Protein AF-A0AAE5F0I9-F1 (afdb_monomer_lite)

Foldseek 3Di:
DDWDWDDDVVQVDIDIHDPVDDLVRQLVVQLVVCVVRDPSVVSSVVSNVVSCVVPVDPPPD

Secondary structure (DSSP, 8-state):
--EEEEEEGGGTEEEEEETTS-HHHHHHHHHHHHTTTS-HHHHHHHHHHHHHHHHS-----

Radius of gyration: 11.52 Å; chains: 1; bounding box: 35×19×26 Å

pLDDT: mean 86.3, std 13.63, range [39.34, 96.44]

Sequence (61 aa):
MQNQLIAVPDMSWSALIDKKESAEDVEEDLVMELFNLMDEAEAESLAHELTLILFDKGDER

Structure (mmCIF, N/CA/C/O backbone):
data_AF-A0AAE5F0I9-F1
#
_entry.id   AF-A0AAE5F0I9-F1
#
loop_
_atom_site.group_PDB
_atom_site.id
_atom_site.type_symbol
_atom_site.label_atom_id
_atom_site.label_alt_id
_atom_site.label_comp_id
_atom_site.label_asym_id
_atom_site.label_entity_id
_atom_site.label_seq_id
_atom_site.pdbx_PDB_ins_code
_atom_site.Cartn_x
_atom_site.Cartn_y
_atom_site.Cartn_z
_atom_site.occupancy
_atom_site.B_iso_or_equiv
_atom_site.auth_seq_id
_atom_site.auth_comp_id
_atom_site.auth_asym_id
_atom_site.auth_atom_id
_atom_site.pdbx_PDB_model_num
ATOM 1 N N . MET A 1 1 ? -8.606 -10.906 15.246 1.00 58.34 1 MET A N 1
ATOM 2 C CA . MET A 1 1 ? -7.670 -10.205 14.342 1.00 58.34 1 MET A CA 1
ATOM 3 C C . MET A 1 1 ? -8.177 -10.516 12.955 1.00 58.34 1 MET A C 1
ATOM 5 O O . MET A 1 1 ? -8.512 -11.676 12.731 1.00 58.34 1 MET A O 1
ATOM 9 N N . GLN A 1 2 ? -8.430 -9.502 12.134 1.00 74.75 2 GLN A N 1
ATOM 10 C CA . GLN A 1 2 ? -8.944 -9.716 10.787 1.00 74.75 2 GLN A CA 1
ATOM 11 C C . GLN A 1 2 ? -7.820 -9.333 9.841 1.00 74.75 2 GLN A C 1
ATOM 13 O O . GLN A 1 2 ? -7.552 -8.155 9.655 1.00 74.75 2 GLN A O 1
ATOM 18 N N . ASN A 1 3 ? -7.148 -10.339 9.300 1.00 82.19 3 ASN A N 1
ATOM 19 C CA . ASN A 1 3 ? -6.031 -10.124 8.400 1.00 82.19 3 ASN A CA 1
ATOM 20 C C . ASN A 1 3 ? -6.530 -10.311 6.966 1.00 82.19 3 ASN A C 1
ATOM 22 O O . ASN A 1 3 ? -7.356 -11.194 6.712 1.00 82.19 3 ASN A O 1
ATOM 26 N N . GLN A 1 4 ? -6.041 -9.492 6.040 1.00 86.25 4 GLN A N 1
ATOM 27 C CA . GLN A 1 4 ? -6.294 -9.644 4.611 1.00 86.25 4 GLN A CA 1
ATOM 28 C C . GLN A 1 4 ? -4.982 -9.939 3.894 1.00 86.25 4 GLN A C 1
ATOM 30 O O . GLN A 1 4 ? -3.984 -9.263 4.104 1.00 86.25 4 GLN A O 1
ATOM 35 N N . LEU A 1 5 ? -4.995 -10.963 3.042 1.00 90.38 5 LEU A N 1
ATOM 3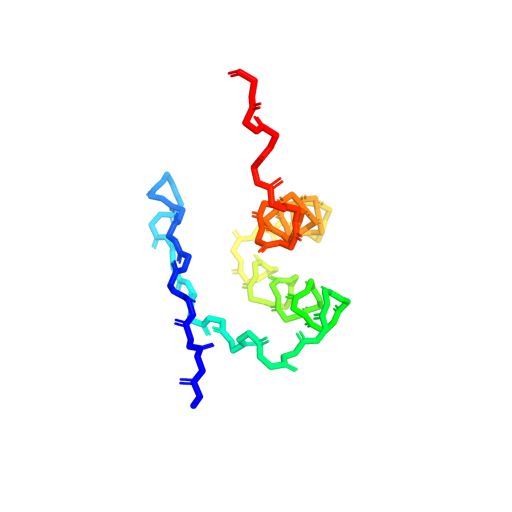6 C CA . LEU A 1 5 ? -3.893 -11.236 2.132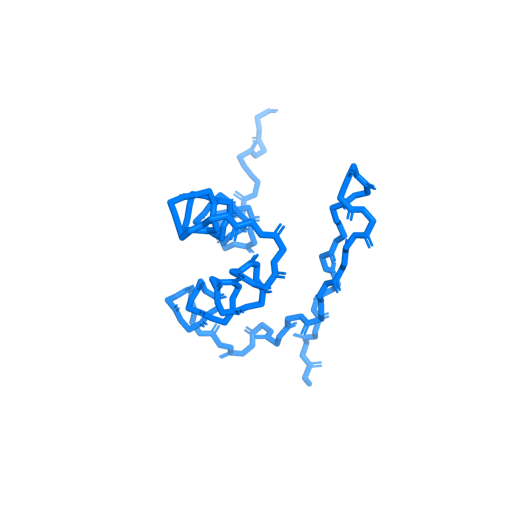 1.00 90.38 5 LEU A CA 1
ATOM 37 C C . LEU A 1 5 ? -4.076 -10.389 0.873 1.00 90.38 5 LEU A C 1
ATOM 39 O O . LEU A 1 5 ? -5.126 -10.460 0.228 1.00 90.38 5 LEU A O 1
ATOM 43 N N . ILE A 1 6 ? -3.048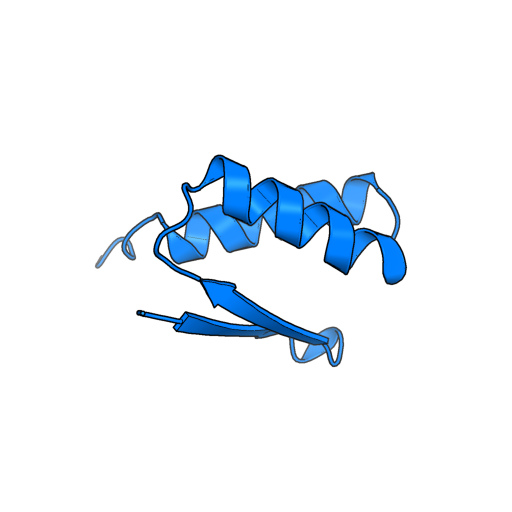 -9.629 0.524 1.00 89.94 6 ILE A N 1
ATOM 44 C CA . ILE A 1 6 ? -2.922 -8.939 -0.755 1.00 89.94 6 ILE A CA 1
ATOM 45 C C . ILE A 1 6 ? -1.905 -9.714 -1.569 1.00 89.94 6 ILE A C 1
ATOM 47 O O . ILE A 1 6 ? -0.847 -10.069 -1.059 1.00 89.94 6 ILE A O 1
ATOM 51 N N . ALA A 1 7 ? -2.227 -9.990 -2.825 1.00 91.19 7 ALA A N 1
ATOM 52 C CA . ALA A 1 7 ? -1.294 -10.585 -3.763 1.00 91.19 7 ALA A CA 1
ATOM 53 C C . ALA A 1 7 ? -1.251 -9.719 -5.018 1.00 91.19 7 ALA A C 1
ATOM 55 O O . ALA A 1 7 ? -2.302 -9.386 -5.566 1.00 91.19 7 ALA A O 1
ATOM 56 N N . VAL A 1 8 ? -0.041 -9.402 -5.471 1.00 89.75 8 VAL A N 1
ATOM 57 C CA . VAL A 1 8 ? 0.234 -8.746 -6.750 1.00 89.75 8 VAL A CA 1
ATOM 58 C C . VAL A 1 8 ? 0.978 -9.769 -7.617 1.00 89.75 8 VAL A C 1
ATOM 60 O O . VAL A 1 8 ? 2.207 -9.876 -7.537 1.00 89.75 8 VAL A O 1
ATOM 63 N N . PRO A 1 9 ? 0.253 -10.601 -8.397 1.00 88.50 9 PRO A N 1
ATOM 64 C CA . PRO A 1 9 ? 0.839 -11.751 -9.087 1.00 88.50 9 PRO A CA 1
ATOM 65 C C . PRO A 1 9 ? 1.921 -11.365 -10.091 1.00 88.50 9 PRO A C 1
ATOM 67 O O . PRO A 1 9 ? 2.935 -12.054 -10.185 1.00 88.50 9 PRO A O 1
ATOM 70 N N . ASP A 1 10 ? 1.737 -10.239 -10.780 1.00 89.75 10 ASP A N 1
ATOM 71 C CA . ASP A 1 10 ? 2.678 -9.726 -11.782 1.00 89.75 10 ASP A CA 1
ATOM 72 C C . ASP A 1 10 ? 4.050 -9.399 -11.173 1.00 89.75 10 ASP A C 1
ATOM 74 O O 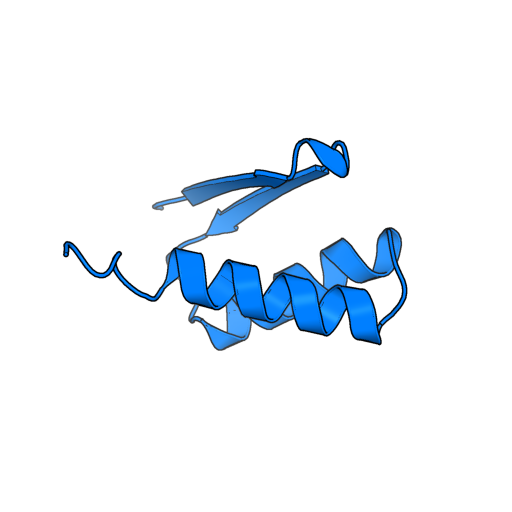. ASP A 1 10 ? 5.069 -9.458 -11.859 1.00 89.75 10 ASP A O 1
ATOM 78 N N . MET A 1 11 ? 4.091 -9.143 -9.862 1.00 90.25 11 MET A N 1
ATOM 79 C CA . MET A 1 11 ? 5.312 -8.893 -9.096 1.00 90.25 11 MET A CA 1
ATOM 80 C C . MET A 1 11 ? 5.806 -10.114 -8.312 1.00 90.25 11 MET A C 1
ATOM 82 O O . MET A 1 11 ? 6.827 -10.034 -7.635 1.00 90.25 11 MET A O 1
ATOM 86 N N . SER A 1 12 ? 5.098 -11.250 -8.369 1.00 91.31 12 SER A N 1
ATOM 87 C CA . SER A 1 12 ? 5.351 -12.411 -7.498 1.00 91.31 12 SER A CA 1
ATOM 88 C C . SER A 1 12 ? 5.422 -12.037 -6.009 1.00 91.31 12 SER A C 1
ATOM 90 O O . SER A 1 12 ? 6.208 -12.613 -5.255 1.00 91.31 12 SER A O 1
ATOM 92 N N . TRP A 1 13 ? 4.602 -11.069 -5.591 1.00 92.88 13 TRP A N 1
ATOM 93 C CA . TRP A 1 13 ? 4.620 -10.508 -4.243 1.00 92.88 13 TRP A CA 1
ATOM 94 C C . TRP A 1 13 ? 3.261 -10.638 -3.555 1.00 92.88 13 TRP A C 1
ATOM 96 O O . TRP A 1 13 ? 2.205 -10.612 -4.194 1.00 92.88 13 TRP A O 1
ATOM 106 N N . SER A 1 14 ? 3.292 -10.787 -2.234 1.00 93.88 14 SER A N 1
ATOM 107 C CA . SER A 1 14 ? 2.100 -10.796 -1.396 1.00 93.88 14 SER A CA 1
ATOM 108 C C . SER A 1 14 ? 2.423 -10.352 0.024 1.00 93.88 14 SER A C 1
ATOM 110 O O . SER A 1 14 ? 3.445 -10.785 0.557 1.00 93.88 14 SER A O 1
ATOM 112 N N . ALA A 1 15 ? 1.501 -9.628 0.653 1.00 91.12 15 ALA A N 1
ATOM 113 C CA . ALA A 1 15 ? 1.596 -9.199 2.044 1.00 91.12 15 ALA A CA 1
ATOM 114 C C . ALA A 1 15 ? 0.328 -9.536 2.827 1.00 91.12 15 ALA A C 1
ATOM 116 O O . ALA A 1 15 ? -0.786 -9.548 2.291 1.00 91.12 15 ALA A O 1
ATOM 117 N N . LEU A 1 16 ? 0.508 -9.826 4.114 1.00 91.31 16 LEU A N 1
ATOM 118 C CA . LEU A 1 16 ? -0.584 -10.054 5.049 1.00 91.31 16 LEU A CA 1
ATOM 119 C C . LEU A 1 16 ? -0.798 -8.785 5.877 1.00 91.31 16 LEU A C 1
ATOM 121 O O . LEU A 1 16 ? -0.002 -8.499 6.760 1.00 91.31 16 LE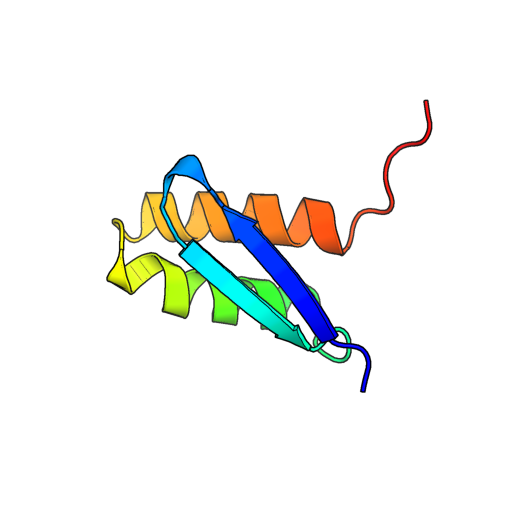U A O 1
ATOM 125 N N . ILE A 1 17 ? -1.899 -8.082 5.627 1.00 88.00 17 ILE A N 1
ATOM 126 C CA . ILE A 1 17 ? -2.223 -6.803 6.270 1.00 88.00 17 ILE A CA 1
ATOM 127 C C . ILE A 1 17 ? -3.162 -7.021 7.460 1.00 88.00 17 ILE A C 1
ATOM 129 O O . ILE A 1 17 ? -4.129 -7.788 7.343 1.00 88.00 17 ILE A O 1
ATOM 133 N N . ASP A 1 18 ? -2.922 -6.353 8.594 1.00 86.69 18 ASP A N 1
ATOM 134 C CA . ASP A 1 18 ? -3.855 -6.335 9.730 1.00 86.69 18 ASP A CA 1
ATOM 135 C C . ASP A 1 18 ? -4.883 -5.207 9.554 1.00 86.69 18 ASP A C 1
ATOM 137 O O . ASP A 1 18 ? -4.585 -4.028 9.685 1.00 86.69 18 ASP A O 1
ATOM 141 N N . LYS A 1 19 ? -6.160 -5.547 9.328 1.00 74.06 19 LYS A N 1
ATOM 142 C CA . LYS A 1 19 ? -7.230 -4.543 9.147 1.00 74.06 19 LYS A CA 1
ATOM 143 C C . LYS A 1 19 ? -7.578 -3.732 10.397 1.00 74.06 19 LYS A C 1
ATOM 145 O O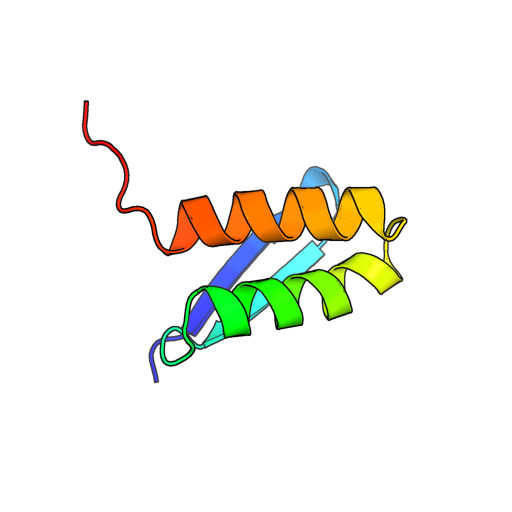 . LYS A 1 19 ? -8.553 -2.980 10.390 1.00 74.06 19 LYS A O 1
ATOM 150 N N . LYS A 1 20 ? -6.884 -3.948 11.510 1.00 76.88 20 LYS A N 1
ATOM 151 C CA . LYS A 1 20 ? -7.018 -3.099 12.696 1.00 76.88 20 LYS A CA 1
ATOM 152 C C . LYS A 1 20 ? -6.265 -1.778 12.567 1.00 76.88 20 LYS A C 1
ATOM 154 O O . LYS A 1 20 ? -6.550 -0.880 13.356 1.00 76.88 20 LYS A O 1
ATOM 159 N N . GLU A 1 21 ? -5.331 -1.699 11.631 1.00 78.00 21 GLU A N 1
ATOM 160 C CA . GLU A 1 21 ? -4.551 -0.508 11.319 1.00 78.00 21 GLU A CA 1
ATOM 161 C C . GLU A 1 21 ? -5.379 0.494 10.507 1.00 78.00 21 GLU A C 1
ATOM 163 O O . GLU A 1 21 ? -6.361 0.135 9.843 1.00 78.00 21 GLU A O 1
ATOM 168 N N . SER A 1 22 ? -5.042 1.778 10.631 1.00 89.19 22 SER A N 1
ATOM 169 C CA . SER A 1 22 ? -5.669 2.817 9.818 1.00 89.19 22 SER A CA 1
ATOM 170 C C . SER A 1 22 ? -5.189 2.732 8.365 1.00 89.19 22 SER A C 1
ATOM 172 O O . SER A 1 22 ? -4.208 2.059 8.065 1.00 89.19 22 SER A O 1
ATOM 174 N N . ALA A 1 23 ? -5.884 3.407 7.444 1.00 90.06 23 ALA A N 1
ATOM 175 C CA . ALA A 1 23 ? -5.448 3.471 6.047 1.00 90.06 23 ALA A CA 1
ATOM 176 C C . ALA A 1 23 ? -4.027 4.046 5.911 1.00 90.06 23 ALA A C 1
ATOM 178 O O . ALA A 1 23 ? -3.255 3.541 5.109 1.00 90.06 23 ALA A O 1
ATOM 179 N N . GLU A 1 24 ? -3.687 5.048 6.727 1.00 91.88 24 GLU A N 1
ATOM 180 C CA . GLU A 1 24 ? -2.359 5.671 6.760 1.00 91.88 24 GLU A CA 1
ATOM 181 C C . GLU A 1 24 ? -1.294 4.682 7.254 1.00 91.88 24 GLU A C 1
ATOM 183 O O . GLU A 1 24 ? -0.288 4.496 6.579 1.00 91.88 24 GLU A O 1
ATOM 188 N N . ASP A 1 25 ? -1.564 3.966 8.353 1.00 92.19 25 ASP A N 1
ATOM 189 C CA . ASP A 1 25 ? -0.651 2.937 8.878 1.00 92.19 25 ASP A CA 1
ATOM 190 C C . ASP A 1 25 ? -0.402 1.823 7.836 1.00 92.19 25 ASP A C 1
ATOM 192 O O . ASP A 1 25 ? 0.734 1.420 7.600 1.00 92.19 25 ASP A O 1
ATOM 196 N N . VAL A 1 26 ? -1.465 1.350 7.166 1.00 92.25 26 VAL A N 1
ATOM 197 C CA . VAL A 1 26 ? -1.358 0.317 6.120 1.00 92.25 26 VAL A CA 1
ATOM 198 C C . VAL A 1 26 ? -0.583 0.824 4.906 1.00 92.25 26 VAL A C 1
ATOM 200 O O . VAL A 1 26 ? 0.188 0.070 4.318 1.00 92.25 26 VAL A O 1
ATOM 203 N N . GLU A 1 27 ? -0.789 2.077 4.503 1.00 94.19 27 GLU A N 1
ATOM 204 C CA . GLU A 1 27 ? -0.060 2.680 3.389 1.00 94.19 27 GLU A CA 1
ATOM 205 C C . GLU A 1 27 ? 1.437 2.784 3.698 1.00 94.19 27 GLU A C 1
ATOM 207 O O . GLU A 1 27 ? 2.241 2.347 2.879 1.00 94.19 27 GLU A O 1
ATOM 212 N N . GLU A 1 28 ? 1.819 3.260 4.888 1.00 93.44 28 GLU A N 1
ATOM 213 C CA . GLU A 1 28 ? 3.225 3.329 5.311 1.00 93.44 28 GLU A CA 1
ATOM 214 C C . GLU A 1 28 ? 3.899 1.948 5.316 1.00 93.44 28 GLU A C 1
ATOM 216 O O . GLU A 1 28 ? 5.000 1.788 4.775 1.00 93.44 28 GLU A O 1
ATOM 221 N N . ASP A 1 29 ? 3.230 0.930 5.862 1.00 92.56 29 ASP A N 1
ATOM 222 C CA . ASP A 1 29 ? 3.747 -0.440 5.880 1.00 92.56 29 ASP A CA 1
ATOM 223 C C . ASP A 1 29 ? 3.927 -1.003 4.463 1.00 92.56 29 ASP A C 1
ATOM 225 O O . ASP A 1 29 ? 4.958 -1.609 4.147 1.00 92.56 29 ASP A O 1
ATOM 229 N N . LEU A 1 30 ? 2.961 -0.750 3.575 1.00 93.88 30 LEU A N 1
ATOM 230 C CA . LEU A 1 30 ? 3.053 -1.139 2.171 1.00 93.88 30 LEU A CA 1
ATOM 231 C C . LEU A 1 30 ? 4.219 -0.441 1.464 1.00 93.88 30 LEU A C 1
ATOM 233 O O . LEU A 1 30 ? 4.952 -1.110 0.735 1.00 93.88 30 LEU A O 1
ATOM 237 N N . VAL A 1 31 ? 4.444 0.857 1.697 1.00 95.50 31 VAL A N 1
ATOM 238 C CA . VAL A 1 31 ? 5.600 1.576 1.132 1.00 95.50 31 VAL A CA 1
ATOM 239 C C . VAL A 1 31 ? 6.903 0.927 1.586 1.00 95.50 31 VAL A C 1
ATOM 241 O O . VAL A 1 31 ? 7.766 0.635 0.755 1.00 95.50 31 VAL A O 1
ATOM 244 N N . MET A 1 32 ? 7.043 0.640 2.883 1.00 92.94 32 MET A N 1
ATOM 245 C CA . MET A 1 32 ? 8.252 0.014 3.425 1.00 92.94 32 MET A CA 1
ATOM 246 C C . MET A 1 32 ? 8.521 -1.368 2.820 1.00 92.94 32 MET A C 1
ATOM 248 O O . MET A 1 32 ? 9.674 -1.703 2.529 1.00 92.94 32 MET A O 1
ATOM 252 N N . GLU A 1 33 ? 7.485 -2.183 2.620 1.00 92.25 33 GLU A N 1
ATOM 253 C CA . GLU A 1 33 ? 7.646 -3.489 1.984 1.00 92.25 33 GLU A CA 1
ATOM 254 C C . GLU A 1 33 ? 8.003 -3.364 0.496 1.00 92.25 33 GLU A C 1
ATOM 256 O O . GLU A 1 33 ? 8.956 -4.007 0.036 1.00 92.25 33 GLU A O 1
ATOM 261 N N . LEU A 1 34 ? 7.279 -2.519 -0.243 1.00 94.56 34 LEU A N 1
ATOM 262 C CA . LEU A 1 34 ? 7.418 -2.347 -1.690 1.00 94.56 34 LEU A CA 1
ATOM 263 C C . LEU A 1 34 ? 8.736 -1.674 -2.085 1.00 94.56 34 LEU A C 1
ATOM 265 O O . LEU A 1 34 ? 9.308 -2.035 -3.113 1.00 94.56 34 LEU A O 1
ATOM 269 N N . PHE A 1 35 ? 9.286 -0.788 -1.252 1.00 91.69 35 PHE A N 1
ATOM 270 C CA . PHE A 1 35 ? 10.573 -0.133 -1.509 1.00 91.69 35 PHE A CA 1
ATOM 271 C C . PHE A 1 35 ? 11.763 -1.111 -1.578 1.00 91.69 35 PHE A C 1
ATOM 273 O O . PHE A 1 35 ? 12.808 -0.806 -2.150 1.00 91.69 35 PHE A O 1
ATOM 280 N N . ASN A 1 36 ? 11.619 -2.334 -1.052 1.00 89.81 36 ASN A N 1
ATOM 281 C CA . ASN A 1 36 ? 12.626 -3.387 -1.244 1.00 89.81 36 ASN A CA 1
ATOM 282 C C . ASN A 1 36 ? 12.598 -4.006 -2.655 1.00 89.81 36 ASN A C 1
ATOM 284 O O . ASN A 1 36 ? 13.480 -4.799 -2.992 1.00 89.81 36 ASN A O 1
ATOM 288 N N . LEU A 1 37 ? 11.576 -3.699 -3.458 1.00 92.50 37 LEU A N 1
ATOM 289 C CA . LEU A 1 37 ? 11.291 -4.329 -4.749 1.00 92.50 37 LEU A CA 1
ATOM 290 C C . LEU A 1 37 ? 11.344 -3.346 -5.919 1.00 92.50 37 LEU A C 1
ATOM 292 O O . LEU A 1 37 ? 11.645 -3.760 -7.038 1.00 92.50 37 LEU A O 1
ATOM 296 N N . MET A 1 38 ? 11.048 -2.075 -5.664 1.00 94.06 38 MET A N 1
ATOM 297 C CA . MET A 1 38 ? 10.963 -1.012 -6.663 1.00 94.06 38 MET A CA 1
ATOM 298 C C . MET A 1 38 ? 11.474 0.315 -6.101 1.00 94.06 38 MET A C 1
ATOM 300 O O . MET A 1 38 ? 11.876 0.386 -4.939 1.00 94.06 38 MET A O 1
ATOM 304 N N . ASP A 1 39 ? 11.510 1.353 -6.935 1.00 95.81 39 ASP A N 1
ATOM 305 C CA . ASP A 1 39 ? 11.903 2.676 -6.459 1.00 95.81 39 ASP A CA 1
ATOM 306 C C . ASP A 1 39 ? 10.851 3.300 -5.523 1.00 95.81 39 ASP A C 1
ATOM 308 O O . ASP A 1 39 ? 9.727 2.818 -5.399 1.00 95.81 39 ASP A O 1
ATOM 312 N N . GLU A 1 40 ? 11.242 4.359 -4.812 1.00 92.56 40 GLU A N 1
ATOM 313 C CA . GLU A 1 40 ? 10.401 5.009 -3.794 1.00 92.56 40 GLU A CA 1
ATOM 314 C C . GLU A 1 40 ? 9.099 5.542 -4.390 1.00 92.56 40 GLU A C 1
ATOM 316 O O . GLU A 1 40 ? 8.035 5.355 -3.814 1.00 92.56 40 GLU A O 1
ATOM 321 N N . ALA A 1 41 ? 9.171 6.141 -5.580 1.00 95.81 41 ALA A N 1
ATOM 322 C CA . ALA A 1 41 ? 8.014 6.744 -6.225 1.00 95.81 41 ALA A CA 1
ATOM 323 C C . ALA A 1 41 ? 7.015 5.682 -6.711 1.00 95.81 41 ALA A C 1
ATOM 325 O O . ALA A 1 41 ? 5.804 5.860 -6.576 1.00 95.81 41 ALA A O 1
ATOM 326 N N . GLU A 1 42 ? 7.507 4.571 -7.263 1.00 95.62 42 GLU A N 1
ATOM 327 C CA . GLU A 1 42 ? 6.694 3.419 -7.648 1.00 95.62 42 GLU A CA 1
ATOM 328 C C . GLU A 1 42 ? 6.072 2.750 -6.410 1.00 95.62 42 GLU A C 1
ATOM 330 O O . GLU A 1 42 ? 4.884 2.419 -6.428 1.00 95.62 42 GLU A O 1
ATOM 335 N N . ALA A 1 43 ? 6.839 2.612 -5.322 1.00 96.00 43 ALA A N 1
ATOM 336 C CA . ALA A 1 43 ? 6.377 2.020 -4.068 1.00 96.00 43 ALA A CA 1
ATOM 337 C C . ALA A 1 43 ? 5.271 2.855 -3.413 1.00 96.00 43 ALA A C 1
ATOM 339 O O . ALA A 1 43 ? 4.232 2.303 -3.056 1.00 96.00 43 ALA A O 1
ATOM 340 N N . GLU A 1 44 ? 5.462 4.173 -3.311 1.00 96.44 44 GLU A N 1
ATOM 341 C CA . GLU A 1 44 ? 4.447 5.119 -2.833 1.00 96.44 44 GLU A CA 1
ATOM 342 C C . GLU A 1 44 ? 3.176 5.047 -3.683 1.00 96.44 44 GLU A C 1
ATOM 344 O O . GLU A 1 44 ? 2.076 4.907 -3.147 1.00 96.44 44 GLU A O 1
ATOM 349 N N . SER A 1 45 ? 3.314 5.073 -5.013 1.00 96.19 45 SER A N 1
ATOM 350 C CA . SER A 1 45 ? 2.162 5.027 -5.916 1.00 96.19 45 SER A CA 1
ATOM 351 C C . SER A 1 45 ? 1.365 3.730 -5.769 1.00 96.19 45 SER A C 1
ATOM 353 O O . SER A 1 45 ? 0.136 3.767 -5.710 1.00 96.19 45 SER A O 1
ATOM 355 N N . LEU A 1 46 ? 2.041 2.579 -5.709 1.00 95.00 46 LEU A N 1
ATOM 356 C CA . LEU A 1 46 ? 1.372 1.286 -5.593 1.00 95.00 46 LEU A CA 1
ATOM 357 C C . LEU A 1 46 ? 0.776 1.073 -4.195 1.00 95.00 46 LEU A C 1
ATOM 359 O O . LEU A 1 46 ? -0.338 0.561 -4.088 1.00 95.00 46 LEU A O 1
ATOM 363 N N . ALA A 1 47 ? 1.476 1.474 -3.131 1.00 94.88 47 ALA A N 1
ATOM 364 C CA . ALA A 1 47 ? 0.952 1.418 -1.768 1.00 94.88 47 ALA A CA 1
ATOM 365 C C . ALA A 1 47 ? -0.345 2.224 -1.646 1.00 94.88 47 ALA A C 1
ATOM 367 O O . ALA A 1 47 ? -1.345 1.703 -1.151 1.00 94.88 47 ALA A O 1
ATOM 368 N N . HIS A 1 48 ? -0.356 3.443 -2.189 1.00 94.94 48 HIS A N 1
ATOM 369 C CA . HIS A 1 48 ? -1.536 4.295 -2.213 1.00 94.94 48 HIS A CA 1
ATOM 370 C C . HIS A 1 48 ? -2.720 3.627 -2.930 1.00 94.94 48 HIS A C 1
ATOM 372 O O . HIS A 1 48 ? -3.822 3.539 -2.383 1.00 94.94 48 HIS A O 1
ATOM 378 N N . GLU A 1 49 ? -2.502 3.094 -4.137 1.00 94.00 49 GLU A N 1
ATOM 379 C CA . GLU A 1 49 ? -3.542 2.393 -4.903 1.00 94.00 49 GLU A CA 1
ATOM 380 C C . GLU A 1 49 ? -4.096 1.170 -4.158 1.00 94.00 49 GLU A C 1
ATOM 382 O O . GLU A 1 49 ? -5.312 0.962 -4.109 1.00 94.00 49 GLU A O 1
ATOM 387 N N . LEU A 1 50 ? -3.221 0.369 -3.543 1.00 92.06 50 LEU A N 1
ATOM 388 C CA . LEU A 1 50 ? -3.625 -0.797 -2.761 1.00 92.06 50 LEU A CA 1
ATOM 389 C C . LEU A 1 50 ? -4.432 -0.388 -1.525 1.00 92.06 50 LEU A C 1
ATOM 391 O O . LEU A 1 50 ? -5.482 -0.979 -1.270 1.00 92.06 50 LEU A O 1
ATOM 395 N N . THR A 1 51 ? -4.001 0.638 -0.790 1.00 92.12 51 THR A N 1
ATOM 396 C CA . THR A 1 51 ? -4.732 1.171 0.366 1.00 92.12 51 THR A CA 1
ATOM 397 C C . THR A 1 51 ? -6.117 1.666 -0.036 1.00 92.12 51 THR A C 1
ATOM 399 O O . THR A 1 51 ? -7.104 1.312 0.617 1.00 92.12 51 THR A O 1
ATOM 402 N N . LEU A 1 52 ? -6.240 2.392 -1.151 1.00 91.25 52 LEU A N 1
ATOM 403 C CA . LEU A 1 52 ? -7.547 2.787 -1.678 1.00 91.25 52 LEU A CA 1
ATOM 404 C C . LEU A 1 52 ? -8.431 1.563 -1.949 1.00 91.25 52 LEU A C 1
ATOM 406 O O . LEU A 1 52 ? -9.566 1.532 -1.497 1.00 91.25 52 LEU A O 1
ATOM 410 N N . ILE A 1 53 ? -7.923 0.505 -2.582 1.00 89.44 53 ILE A N 1
ATOM 411 C CA . ILE A 1 53 ? -8.710 -0.718 -2.840 1.00 89.44 53 ILE A CA 1
ATOM 412 C C . ILE A 1 53 ? -9.149 -1.422 -1.539 1.00 89.44 53 ILE A C 1
ATOM 414 O O . ILE A 1 53 ? -10.216 -2.038 -1.482 1.00 89.44 53 ILE A O 1
ATOM 418 N N . LEU A 1 54 ? -8.325 -1.383 -0.491 1.00 86.50 54 LEU A N 1
ATOM 419 C CA . LEU A 1 54 ? -8.599 -2.060 0.781 1.00 86.50 54 LEU A CA 1
ATOM 420 C C . LEU A 1 54 ? -9.635 -1.338 1.645 1.00 86.50 54 LEU A C 1
ATOM 422 O O . LEU A 1 54 ? -10.401 -2.003 2.360 1.00 86.50 54 LEU A O 1
ATOM 426 N N . PHE A 1 55 ? -9.607 -0.005 1.622 1.00 85.88 55 PHE A N 1
ATOM 427 C CA . PHE A 1 55 ? -10.392 0.860 2.502 1.00 85.88 55 PHE A CA 1
ATOM 428 C C . PHE A 1 55 ? -11.573 1.527 1.795 1.00 85.88 55 PHE A C 1
ATOM 430 O O . PHE A 1 55 ? -12.576 1.818 2.453 1.00 85.88 55 PHE A O 1
ATOM 437 N N . ASP A 1 56 ? -11.511 1.695 0.476 1.00 79.25 56 ASP A N 1
ATOM 438 C CA . ASP A 1 56 ? -12.648 2.103 -0.333 1.00 79.25 56 ASP A CA 1
ATOM 439 C C . ASP A 1 56 ? -13.469 0.848 -0.657 1.00 79.25 56 ASP A C 1
ATOM 441 O O . ASP A 1 56 ? -13.067 -0.047 -1.406 1.00 79.25 56 ASP A O 1
ATOM 445 N N . LYS A 1 57 ? -14.627 0.718 0.002 1.00 55.91 57 LYS A N 1
ATOM 446 C CA . LYS A 1 57 ? -15.602 -0.321 -0.345 1.00 55.91 57 LYS A CA 1
ATOM 447 C C . LYS A 1 57 ? -15.908 -0.159 -1.824 1.00 55.91 57 LYS A C 1
ATOM 449 O O . LYS A 1 57 ? -16.354 0.916 -2.206 1.00 55.91 57 LYS A O 1
ATOM 454 N N . GLY A 1 58 ? -15.705 -1.230 -2.595 1.00 46.44 58 GLY A N 1
ATOM 455 C CA . GLY A 1 58 ? -16.024 -1.280 -4.016 1.00 46.44 58 GLY A CA 1
ATOM 456 C C . GLY A 1 58 ? -17.262 -0.453 -4.337 1.00 46.44 58 GLY A C 1
ATOM 457 O O . GLY A 1 58 ? -18.323 -0.670 -3.746 1.00 46.44 58 GLY A O 1
ATOM 458 N N . ASP A 1 59 ? -17.092 0.515 -5.235 1.00 45.34 59 ASP A N 1
ATOM 459 C CA . ASP A 1 59 ? -18.200 1.199 -5.883 1.00 45.34 59 ASP A CA 1
ATOM 460 C C . ASP A 1 59 ? -18.956 0.100 -6.653 1.00 45.34 59 ASP A C 1
ATOM 462 O O . ASP A 1 59 ? -18.606 -0.267 -7.776 1.00 45.34 59 ASP A O 1
ATOM 466 N N . GLU A 1 60 ? -19.918 -0.529 -5.970 1.00 45.38 60 GLU A N 1
ATOM 467 C CA . GLU A 1 60 ? -20.944 -1.392 -6.539 1.00 45.38 60 GLU A CA 1
ATOM 468 C C . GLU A 1 60 ? -21.754 -0.527 -7.513 1.00 45.38 60 GLU A C 1
ATOM 470 O O . GLU A 1 60 ? -22.781 0.055 -7.157 1.00 45.38 60 GLU A O 1
ATOM 475 N N . ARG A 1 61 ? -21.256 -0.395 -8.743 1.00 39.34 61 ARG A N 1
ATOM 476 C CA . ARG A 1 61 ? -22.020 0.087 -9.893 1.00 39.34 61 ARG A CA 1
ATOM 477 C C . ARG A 1 61 ? -22.412 -1.067 -10.796 1.00 39.34 61 ARG A C 1
ATOM 479 O O . ARG A 1 61 ? -21.530 -1.892 -11.120 1.00 39.34 61 ARG A O 1
#